Protein AF-A0A8T4JT59-F1 (afdb_monomer)

pLDDT: mean 87.3, std 12.29, range [48.34, 96.81]

Radius of gyration: 18.39 Å; Cα contacts (8 Å, |Δi|>4): 17; chains: 1; bounding box: 33×45×38 Å

Solvent-accessible surface area (backbone atoms only — not comparable to full-atom values): 4485 Å² total; per-residue (Å²): 137,82,83,70,95,74,79,69,82,73,84,84,83,88,77,60,77,90,75,58,79,89,70,89,81,55,60,79,40,86,99,77,36,54,60,97,59,92,76,88,87,85,80,62,97,82,72,45,64,68,58,53,52,52,57,60,71,67,56,132

Structure (mmCIF, N/CA/C/O backbone):
data_AF-A0A8T4JT59-F1
#
_entry.id   AF-A0A8T4JT59-F1
#
loop_
_atom_site.group_PDB
_atom_site.id
_atom_site.type_symbol
_atom_site.label_atom_id
_atom_site.label_alt_id
_atom_site.label_comp_id
_atom_site.label_asym_id
_atom_site.label_entity_id
_atom_site.label_seq_id
_atom_site.pdbx_PDB_ins_code
_atom_site.Cartn_x
_atom_site.Cartn_y
_atom_site.Cartn_z
_atom_site.occupancy
_atom_site.B_iso_or_equiv
_atom_site.auth_seq_id
_atom_site.auth_comp_id
_atom_site.auth_asym_id
_atom_site.auth_atom_id
_atom_site.pdbx_PDB_model_num
ATOM 1 N N . MET A 1 1 ? -10.789 33.531 -2.856 1.00 48.38 1 MET A N 1
ATOM 2 C CA . MET A 1 1 ? -10.604 32.494 -1.823 1.00 48.38 1 MET A CA 1
ATOM 3 C C . MET A 1 1 ? -11.972 31.858 -1.645 1.00 48.38 1 MET A C 1
ATOM 5 O O . MET A 1 1 ? -12.829 32.486 -1.050 1.00 48.38 1 MET A O 1
ATOM 9 N N . THR A 1 2 ? -12.261 30.781 -2.372 1.00 48.34 2 THR A N 1
ATOM 10 C CA . THR A 1 2 ? -13.634 30.286 -2.564 1.00 48.34 2 THR A CA 1
ATOM 11 C C . THR A 1 2 ? -14.106 29.485 -1.357 1.00 48.34 2 THR A C 1
ATOM 13 O O . THR A 1 2 ? -13.493 28.474 -1.018 1.00 48.34 2 THR A O 1
ATOM 16 N N . ASP A 1 3 ? -15.210 29.918 -0.754 1.00 57.72 3 ASP A N 1
ATOM 17 C CA . ASP A 1 3 ? -16.001 29.128 0.182 1.00 57.72 3 ASP A CA 1
ATOM 18 C C . ASP A 1 3 ? -16.561 27.901 -0.550 1.00 57.72 3 ASP A C 1
ATOM 20 O O . ASP A 1 3 ? -17.391 28.012 -1.454 1.00 57.72 3 ASP A O 1
ATOM 24 N N . TYR A 1 4 ? -16.060 26.714 -0.206 1.00 64.50 4 TYR A N 1
ATOM 25 C CA . TYR A 1 4 ? -16.571 25.458 -0.747 1.00 64.50 4 TYR A CA 1
ATOM 26 C C . TYR A 1 4 ? -17.950 25.165 -0.127 1.00 64.50 4 TYR A C 1
ATOM 28 O O . TYR A 1 4 ? -18.051 25.067 1.097 1.00 64.50 4 TYR A O 1
ATOM 36 N N . PRO A 1 5 ? -19.014 24.967 -0.926 1.00 63.03 5 PRO A N 1
ATOM 37 C CA . PRO A 1 5 ? -20.405 24.953 -0.452 1.00 63.03 5 PRO A CA 1
ATOM 38 C C . PRO A 1 5 ? -20.827 23.715 0.367 1.00 63.03 5 PRO A C 1
ATOM 40 O O . PRO A 1 5 ? -22.007 23.551 0.652 1.00 63.03 5 PRO A O 1
ATOM 43 N N . ASN A 1 6 ? -19.896 22.845 0.773 1.00 59.72 6 ASN A N 1
ATOM 44 C CA . ASN A 1 6 ? -20.195 21.532 1.360 1.00 59.72 6 ASN A CA 1
ATOM 45 C C . ASN A 1 6 ? -19.603 21.319 2.760 1.00 59.72 6 ASN A C 1
ATOM 47 O O . ASN A 1 6 ? -19.286 20.189 3.127 1.00 59.72 6 ASN A O 1
ATOM 51 N N . ASN A 1 7 ? -19.464 22.370 3.572 1.00 64.38 7 ASN A N 1
ATOM 52 C CA . ASN A 1 7 ? -19.089 22.191 4.976 1.00 64.38 7 ASN A CA 1
ATOM 53 C C . ASN A 1 7 ? -20.318 21.820 5.827 1.00 64.38 7 ASN A C 1
ATOM 55 O O . ASN A 1 7 ? -20.742 22.577 6.699 1.00 64.38 7 ASN A O 1
ATOM 59 N N . ILE A 1 8 ? -20.924 20.662 5.543 1.00 73.00 8 ILE A N 1
ATOM 60 C CA . ILE A 1 8 ? -21.860 20.033 6.481 1.00 73.00 8 ILE A CA 1
ATOM 61 C C . ILE A 1 8 ? -21.017 19.678 7.709 1.00 73.00 8 ILE A C 1
ATOM 63 O O . ILE A 1 8 ? -20.039 18.944 7.546 1.00 73.00 8 ILE A O 1
ATOM 67 N N . PR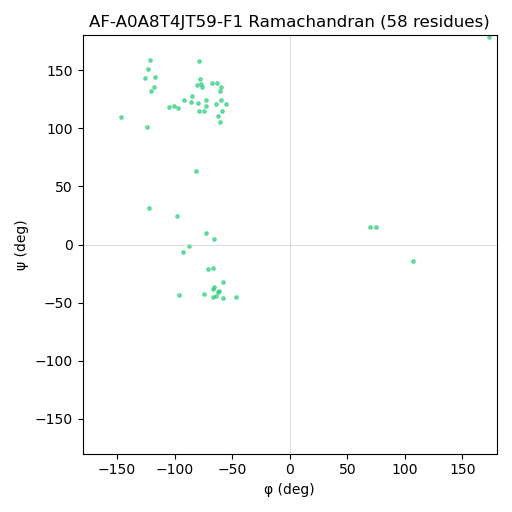O A 1 9 ? -21.333 20.183 8.915 1.00 69.56 9 PRO A N 1
ATOM 68 C CA . PRO A 1 9 ? -20.584 19.817 10.104 1.00 69.56 9 PRO A CA 1
ATOM 69 C C . PRO A 1 9 ? -20.706 18.306 10.291 1.00 69.56 9 PRO A C 1
ATOM 71 O O . PRO A 1 9 ? -21.766 17.787 10.644 1.00 69.56 9 PRO A O 1
ATOM 74 N N . ALA A 1 10 ? -19.625 17.590 9.982 1.00 76.50 10 ALA A N 1
ATOM 75 C CA . ALA A 1 10 ? -19.564 16.156 10.168 1.00 76.50 10 ALA A CA 1
ATOM 76 C C . ALA A 1 10 ? -19.778 15.876 11.658 1.00 76.50 10 ALA A C 1
ATOM 78 O O . ALA A 1 10 ? -19.079 16.423 12.513 1.00 76.50 10 ALA A O 1
ATOM 79 N N . LYS A 1 11 ? -20.777 15.049 11.976 1.00 83.00 11 LYS A N 1
ATOM 80 C CA . LYS A 1 11 ? -21.026 14.607 13.346 1.00 83.00 11 LYS A CA 1
ATOM 81 C C . LYS A 1 11 ? -19.770 13.888 13.844 1.00 83.00 11 LYS A C 1
ATOM 83 O O . LYS A 1 11 ? -19.400 12.851 13.301 1.00 83.00 11 LYS A O 1
ATOM 88 N N . LEU A 1 12 ? -19.114 14.452 14.856 1.00 85.12 12 LEU A N 1
ATOM 89 C CA . LEU A 1 12 ? -17.936 13.844 15.460 1.00 85.12 12 LEU A CA 1
ATOM 90 C C . LEU A 1 12 ? -18.376 12.658 16.322 1.00 85.12 12 LEU A C 1
ATOM 92 O O . LEU A 1 12 ? -19.061 12.836 17.329 1.00 85.12 12 LEU A O 1
ATOM 96 N N . GLU A 1 13 ? -17.982 11.452 15.930 1.00 86.19 13 GLU A N 1
ATOM 97 C CA . GLU A 1 13 ? -18.165 10.251 16.742 1.00 86.19 13 GLU A CA 1
ATOM 98 C C . GLU A 1 13 ? -16.869 9.955 17.497 1.00 86.19 13 GLU A C 1
ATOM 100 O O . GLU A 1 13 ? -15.817 9.734 16.899 1.00 86.19 13 GLU A O 1
ATOM 105 N N . ILE A 1 14 ? -16.941 9.996 18.828 1.00 90.88 14 ILE A N 1
ATOM 106 C CA . ILE A 1 14 ? -15.811 9.713 19.713 1.00 90.88 14 ILE A CA 1
ATOM 107 C C . ILE A 1 14 ? -15.965 8.283 20.223 1.00 90.88 14 ILE A C 1
ATOM 109 O O . ILE A 1 14 ? -16.941 7.964 20.898 1.00 90.88 14 ILE A O 1
ATOM 113 N N . ILE A 1 15 ? -14.982 7.438 19.923 1.00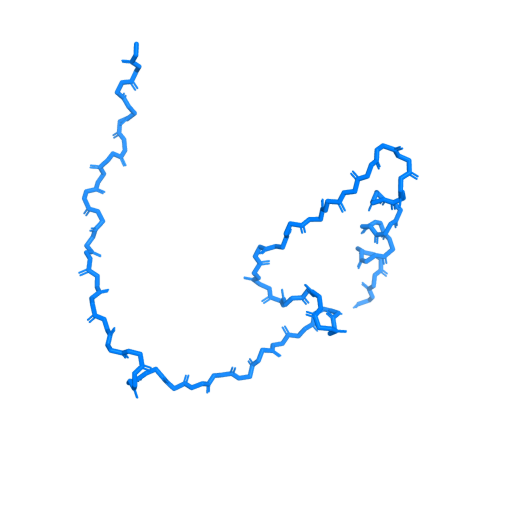 91.62 15 ILE A N 1
ATOM 114 C CA . ILE A 1 15 ? -14.893 6.056 20.404 1.00 91.62 15 ILE A CA 1
ATOM 115 C C . ILE A 1 15 ? -13.543 5.849 21.090 1.00 91.62 15 ILE A C 1
ATOM 117 O O . ILE A 1 15 ? -12.529 6.402 20.654 1.00 91.62 15 ILE A O 1
ATOM 121 N N . LYS A 1 16 ? -13.498 5.062 22.170 1.00 92.69 16 LYS A N 1
ATOM 122 C CA . LYS A 1 16 ? -12.217 4.728 22.807 1.00 92.69 16 LYS A CA 1
ATOM 123 C C . LYS A 1 16 ? -11.502 3.660 21.991 1.00 92.69 16 LYS A C 1
ATOM 125 O O . LYS A 1 16 ? -12.105 2.664 21.609 1.00 92.69 16 LYS A O 1
ATOM 130 N N . ALA A 1 17 ? -10.191 3.807 21.809 1.00 90.75 17 ALA A N 1
ATOM 131 C CA . ALA A 1 17 ? -9.384 2.808 21.106 1.00 90.75 17 ALA A CA 1
ATOM 132 C C . ALA A 1 17 ? -9.465 1.410 21.753 1.00 90.75 17 ALA A C 1
ATOM 134 O O . ALA A 1 17 ? -9.455 0.409 21.048 1.00 90.75 17 ALA A O 1
ATOM 135 N N . SER A 1 18 ? -9.618 1.342 23.082 1.00 94.62 18 SER A N 1
ATOM 136 C CA . SER A 1 18 ? -9.790 0.091 23.835 1.00 94.62 18 SER A CA 1
ATOM 137 C C . SER A 1 18 ? -11.102 -0.645 23.544 1.00 94.62 18 SER A C 1
ATOM 139 O O . SER A 1 18 ? -11.211 -1.827 23.847 1.00 94.62 18 SER A O 1
ATOM 141 N N . GLU A 1 19 ? -12.107 0.045 23.003 1.00 94.25 19 GLU A N 1
ATOM 142 C CA . GLU A 1 19 ? -13.418 -0.525 22.661 1.00 94.25 19 GLU A CA 1
ATOM 143 C C . GLU A 1 19 ? -13.456 -1.014 21.198 1.00 94.25 19 GLU A C 1
ATOM 145 O O . GLU A 1 19 ? -14.421 -1.650 20.773 1.00 94.25 19 GLU A O 1
ATOM 150 N N . ILE A 1 20 ? -12.400 -0.752 20.415 1.00 90.81 20 ILE A N 1
ATOM 151 C CA . ILE A 1 20 ? -12.290 -1.198 19.026 1.00 90.81 20 ILE A CA 1
ATOM 152 C C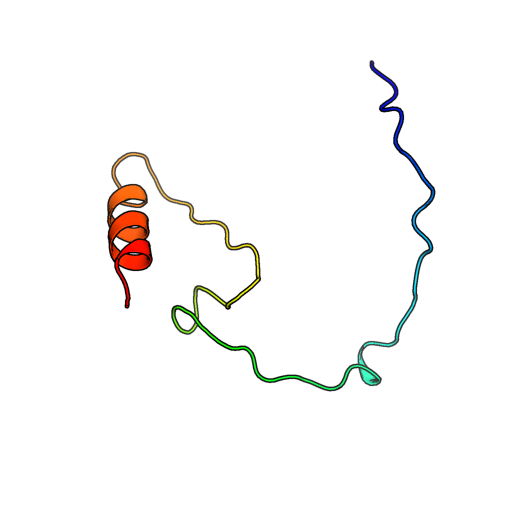 . ILE A 1 20 ? -11.892 -2.674 19.009 1.00 90.81 20 ILE A C 1
ATOM 154 O O . ILE A 1 20 ? -10.776 -3.037 19.372 1.00 90.81 20 ILE A O 1
ATOM 158 N N . ILE A 1 21 ? -12.789 -3.526 18.516 1.00 92.62 21 ILE A N 1
ATOM 159 C CA . ILE A 1 21 ? -12.501 -4.943 18.280 1.00 92.62 21 ILE A CA 1
ATOM 160 C C . ILE A 1 21 ? -11.570 -5.056 17.060 1.00 92.62 21 ILE A C 1
ATOM 162 O O . ILE A 1 21 ? -11.977 -4.646 15.963 1.00 92.62 21 ILE A O 1
ATOM 166 N N . PRO A 1 22 ? -10.347 -5.610 17.201 1.00 90.44 22 PRO A N 1
ATOM 167 C CA . PRO A 1 22 ? -9.452 -5.827 16.072 1.00 90.44 22 PRO A CA 1
ATOM 168 C C . PRO A 1 22 ? -10.107 -6.741 15.039 1.00 90.44 22 PRO A C 1
ATOM 170 O O . PRO A 1 22 ? -10.698 -7.766 15.377 1.00 90.44 22 PRO A O 1
ATOM 173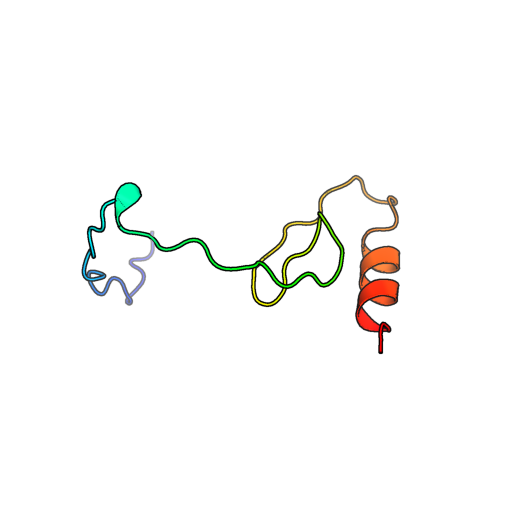 N N . LYS A 1 23 ? -9.995 -6.368 13.767 1.00 89.69 23 LYS A N 1
ATOM 174 C CA . LYS A 1 23 ? -10.480 -7.173 12.646 1.00 89.69 23 LYS A CA 1
ATOM 175 C C . LYS A 1 23 ? -9.306 -7.575 11.779 1.00 89.69 23 LYS A C 1
ATOM 177 O O . LYS A 1 23 ? -8.374 -6.792 11.593 1.00 89.69 23 LYS A O 1
ATOM 182 N N . GLU A 1 24 ? -9.379 -8.780 11.233 1.00 91.62 24 GLU A N 1
ATOM 183 C CA . GLU A 1 24 ? -8.394 -9.251 10.273 1.00 91.62 24 GLU A CA 1
ATOM 184 C C . GLU A 1 24 ? -8.384 -8.337 9.042 1.00 91.62 24 GLU A C 1
ATOM 186 O O . GLU A 1 24 ? -9.427 -7.979 8.481 1.00 91.62 24 GLU A O 1
ATOM 191 N N . VAL A 1 25 ? -7.185 -7.932 8.635 1.00 92.94 25 VAL A N 1
ATOM 192 C CA . VAL A 1 25 ? -6.991 -7.163 7.411 1.00 92.94 25 VAL A CA 1
ATOM 193 C C . VAL A 1 25 ? -6.874 -8.154 6.266 1.00 92.94 25 VAL A C 1
ATOM 195 O O . VAL A 1 25 ? -5.997 -9.010 6.276 1.00 92.94 25 VAL A O 1
ATOM 198 N N . ARG A 1 26 ? -7.740 -8.026 5.260 1.00 94.81 26 ARG A N 1
ATOM 199 C CA . ARG A 1 26 ? -7.566 -8.735 3.988 1.00 94.81 26 ARG A CA 1
ATOM 200 C C . ARG A 1 26 ? -6.563 -7.972 3.131 1.00 94.81 26 ARG A C 1
ATOM 202 O O . ARG A 1 26 ? -6.650 -6.747 3.038 1.00 94.81 26 ARG A O 1
ATOM 209 N N . TRP A 1 27 ? -5.651 -8.681 2.482 1.00 94.12 27 TRP A N 1
ATOM 210 C CA . TRP A 1 27 ? -4.540 -8.085 1.739 1.00 94.12 27 TRP A CA 1
ATOM 211 C C . TRP A 1 27 ? -4.616 -8.432 0.264 1.00 94.12 27 TRP A C 1
ATOM 213 O O . TRP A 1 27 ? -4.819 -9.593 -0.074 1.00 94.12 27 TRP A O 1
ATOM 223 N N . LEU A 1 28 ? -4.390 -7.435 -0.591 1.00 92.75 28 LEU A N 1
ATOM 224 C CA . LEU A 1 28 ? -4.014 -7.682 -1.980 1.00 92.75 28 LEU A CA 1
ATOM 225 C C . LEU A 1 28 ? -2.550 -8.134 -2.036 1.00 92.75 28 LEU A C 1
ATOM 227 O O . LEU A 1 28 ? -2.213 -9.081 -2.736 1.00 92.75 28 LEU A O 1
ATOM 231 N N . TRP A 1 29 ? -1.686 -7.474 -1.258 1.00 92.94 29 TRP A N 1
ATOM 232 C CA . TRP A 1 29 ? -0.273 -7.823 -1.134 1.00 92.94 29 TRP A CA 1
ATOM 233 C C . TRP A 1 29 ? 0.216 -7.538 0.283 1.00 92.94 29 TRP A C 1
ATOM 235 O O . TRP A 1 29 ? 0.327 -6.383 0.687 1.00 92.94 29 TRP A O 1
ATOM 245 N N . TYR A 1 30 ? 0.496 -8.583 1.057 1.00 93.50 30 TYR A N 1
ATOM 246 C CA . TYR A 1 30 ? 1.006 -8.436 2.418 1.00 93.50 30 TYR A CA 1
ATOM 247 C C . TYR A 1 30 ? 2.501 -8.056 2.419 1.00 93.50 30 TYR A C 1
ATOM 249 O O . TYR A 1 30 ? 3.263 -8.694 1.689 1.00 93.50 30 TYR A O 1
ATOM 257 N N . PRO A 1 31 ? 2.959 -7.086 3.241 1.00 93.62 31 PRO A N 1
ATOM 258 C CA . PRO A 1 31 ? 2.208 -6.201 4.147 1.00 93.62 31 PRO A CA 1
ATOM 259 C C . PRO A 1 31 ? 1.927 -4.797 3.557 1.00 93.62 31 PRO A C 1
ATOM 261 O O . PRO A 1 31 ? 1.775 -3.832 4.304 1.00 93.62 31 PRO A O 1
ATOM 264 N N . TYR A 1 32 ? 1.900 -4.645 2.230 1.00 92.88 32 TYR A N 1
ATOM 265 C CA . TYR A 1 32 ? 1.935 -3.341 1.550 1.00 92.88 32 TYR A CA 1
ATOM 266 C C . TYR A 1 32 ? 0.559 -2.781 1.156 1.00 92.88 32 TYR A C 1
ATOM 268 O O . TYR A 1 32 ? 0.308 -1.589 1.337 1.00 92.88 32 TYR A O 1
ATOM 276 N N . ILE A 1 33 ? -0.337 -3.608 0.605 1.00 95.25 33 ILE A N 1
ATOM 277 C CA . ILE A 1 33 ? -1.618 -3.158 0.033 1.00 95.25 33 ILE A CA 1
ATOM 278 C C . ILE A 1 33 ? -2.791 -3.898 0.696 1.00 95.25 33 ILE A C 1
ATOM 280 O O . ILE A 1 33 ? -3.070 -5.052 0.345 1.00 95.25 33 ILE A O 1
ATOM 284 N N . PRO A 1 34 ? -3.496 -3.260 1.648 1.00 95.56 34 PRO A N 1
ATOM 285 C CA . PRO A 1 34 ? -4.727 -3.791 2.222 1.00 95.56 34 PRO A CA 1
ATOM 286 C C . PRO A 1 34 ? -5.931 -3.579 1.291 1.00 95.56 34 PRO A C 1
ATOM 288 O O . PRO A 1 34 ? -6.079 -2.535 0.657 1.00 95.56 34 PRO A O 1
ATOM 291 N N . PHE A 1 35 ? -6.838 -4.556 1.238 1.00 92.81 35 PHE A N 1
ATOM 292 C CA . PHE A 1 35 ? -8.048 -4.470 0.418 1.00 92.81 35 PHE A CA 1
ATOM 293 C C . PHE A 1 35 ? -9.021 -3.399 0.929 1.00 92.81 35 PHE A C 1
ATOM 295 O O . PHE A 1 35 ? -9.280 -3.286 2.130 1.00 92.81 35 PHE A O 1
ATOM 302 N N . GLY A 1 36 ? -9.620 -2.652 -0.004 1.00 90.00 36 GLY A N 1
ATOM 303 C CA . GLY A 1 36 ? -10.659 -1.657 0.288 1.00 90.00 36 GLY A CA 1
ATOM 304 C C . GLY A 1 36 ? -10.156 -0.411 1.021 1.00 90.00 36 GLY A C 1
ATOM 305 O O . GLY A 1 36 ? -10.959 0.330 1.585 1.00 90.00 36 GLY A O 1
ATOM 306 N N . LYS A 1 37 ? -8.839 -0.189 1.050 1.00 91.94 37 LYS A N 1
ATOM 307 C CA . LYS A 1 37 ? -8.194 0.984 1.649 1.00 91.94 37 LYS A CA 1
ATOM 308 C C . LYS A 1 37 ? -7.379 1.727 0.593 1.00 91.94 37 LYS A C 1
ATOM 310 O O . LYS A 1 37 ? -6.999 1.156 -0.424 1.00 91.94 37 LYS A O 1
ATOM 315 N N . VAL A 1 38 ? -7.115 3.005 0.850 1.00 93.44 38 VAL A N 1
ATOM 316 C CA . VAL A 1 38 ? -6.278 3.842 -0.016 1.00 93.44 38 VAL A CA 1
ATOM 317 C C . VAL A 1 38 ? -4.810 3.633 0.353 1.00 93.44 38 VAL A C 1
ATOM 319 O O . VAL A 1 38 ? -4.443 3.782 1.518 1.00 93.44 38 VAL A O 1
ATOM 322 N N . THR A 1 39 ? -3.978 3.320 -0.643 1.00 93.94 39 THR A N 1
ATOM 323 C CA . THR A 1 39 ? -2.523 3.162 -0.501 1.00 93.94 39 THR A CA 1
ATOM 324 C C . THR A 1 39 ? -1.806 4.149 -1.418 1.00 93.94 39 THR A C 1
ATOM 326 O O . THR A 1 39 ? -2.131 4.246 -2.600 1.00 93.94 39 THR A O 1
ATOM 329 N N . LEU A 1 40 ? -0.819 4.872 -0.884 1.00 94.44 40 LEU A N 1
ATOM 330 C CA . LEU A 1 40 ? 0.030 5.781 -1.653 1.00 94.44 40 LEU A CA 1
ATOM 331 C C . LEU A 1 40 ? 1.277 5.039 -2.148 1.00 94.44 40 LEU A C 1
ATOM 333 O O . LEU A 1 40 ? 2.028 4.498 -1.341 1.00 94.44 40 LEU A O 1
ATOM 337 N N . LEU A 1 41 ? 1.515 5.047 -3.463 1.00 93.62 41 LEU A N 1
ATOM 338 C CA . LEU A 1 41 ? 2.749 4.538 -4.066 1.00 93.62 41 LEU A CA 1
ATOM 339 C C . LEU A 1 41 ? 3.645 5.706 -4.502 1.00 93.62 41 LEU A C 1
ATOM 341 O O . LEU A 1 41 ? 3.277 6.471 -5.393 1.00 93.62 41 LEU A O 1
ATOM 345 N N . GLN A 1 42 ? 4.840 5.800 -3.920 1.00 94.25 42 GLN A N 1
ATOM 346 C CA . GLN A 1 42 ? 5.819 6.855 -4.190 1.00 94.25 42 GLN A CA 1
ATOM 347 C C . GLN A 1 42 ? 7.158 6.267 -4.659 1.00 94.25 42 GLN A C 1
ATOM 349 O O . GLN A 1 42 ? 7.512 5.146 -4.315 1.00 94.25 42 GLN A O 1
ATOM 354 N N . GLY A 1 43 ? 7.880 7.031 -5.475 1.00 93.94 43 GLY A N 1
ATOM 355 C CA . GLY A 1 43 ? 9.220 6.735 -5.988 1.00 93.94 43 GLY A CA 1
ATOM 356 C C . GLY A 1 43 ? 9.616 7.793 -7.016 1.00 93.94 43 GLY A C 1
ATOM 357 O O . GLY A 1 43 ? 8.7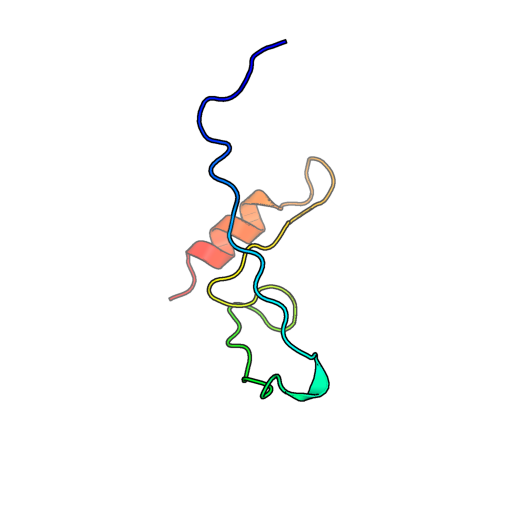67 8.613 -7.397 1.00 93.94 43 GLY A O 1
ATOM 358 N N . ASP A 1 44 ? 10.809 7.712 -7.575 1.00 96.81 44 ASP A N 1
ATOM 359 C CA . ASP A 1 44 ? 11.322 8.641 -8.580 1.00 96.81 44 ASP A CA 1
ATOM 360 C C . ASP A 1 44 ? 10.762 8.363 -9.989 1.00 96.81 44 ASP A C 1
ATOM 362 O O . ASP A 1 44 ? 10.238 7.272 -10.279 1.00 96.81 44 ASP A O 1
ATOM 366 N N . PRO A 1 45 ? 10.768 9.352 -10.901 1.00 95.88 45 PRO A N 1
ATOM 367 C CA . PRO A 1 45 ? 10.437 9.110 -12.301 1.00 95.88 45 PRO A CA 1
ATOM 368 C C . PRO A 1 45 ? 11.334 8.005 -12.879 1.00 95.88 45 PRO A C 1
ATOM 370 O O . PRO A 1 45 ? 12.550 8.135 -12.898 1.00 95.88 45 PRO A O 1
ATOM 373 N N . GLY A 1 46 ? 10.729 6.916 -13.359 1.00 94.00 46 GLY A N 1
ATOM 374 C CA . GLY A 1 46 ? 11.464 5.759 -13.890 1.00 94.00 46 GLY A CA 1
ATOM 375 C C . GLY A 1 46 ? 11.466 4.511 -12.999 1.00 94.00 46 GLY A C 1
ATOM 376 O O . GLY A 1 46 ? 11.677 3.425 -13.531 1.00 94.00 46 GLY A O 1
ATOM 377 N N . ASP A 1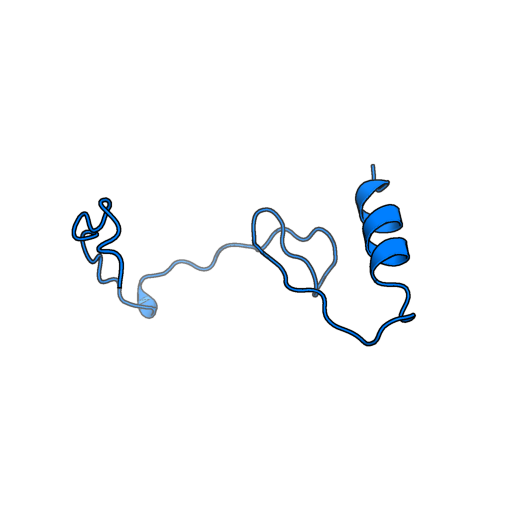 47 ? 11.076 4.605 -11.722 1.00 94.69 47 ASP A N 1
ATOM 378 C CA . ASP A 1 47 ? 11.072 3.479 -10.754 1.00 94.69 47 ASP A CA 1
ATOM 379 C C . ASP A 1 47 ? 10.083 2.340 -11.063 1.00 94.69 47 ASP A C 1
ATOM 381 O O . ASP A 1 47 ? 9.881 1.419 -10.276 1.00 94.69 47 ASP A O 1
ATOM 385 N N . GLY A 1 48 ? 9.386 2.403 -12.196 1.00 94.25 48 GLY A N 1
ATOM 386 C CA . GLY A 1 48 ? 8.483 1.332 -12.604 1.00 94.25 48 GLY A CA 1
ATOM 387 C C . GLY A 1 48 ? 7.167 1.277 -11.825 1.00 94.25 48 GLY A C 1
ATOM 388 O O . GLY A 1 48 ? 6.442 0.299 -11.974 1.00 94.25 48 GLY A O 1
ATOM 389 N N . LYS A 1 49 ? 6.792 2.328 -11.078 1.00 95.00 49 LYS A N 1
ATOM 390 C CA . LYS A 1 49 ? 5.491 2.426 -10.378 1.00 95.00 49 LYS A CA 1
ATOM 391 C C . LYS A 1 49 ? 4.299 2.039 -11.262 1.00 95.00 49 LYS A C 1
ATOM 393 O O . LYS A 1 49 ? 3.452 1.257 -10.851 1.00 95.00 49 LYS A O 1
ATOM 398 N N . GLY A 1 50 ? 4.264 2.540 -12.501 1.00 94.94 50 GLY A N 1
ATOM 399 C CA . GLY A 1 50 ? 3.213 2.201 -13.467 1.00 94.94 50 GLY A CA 1
ATOM 400 C C . GLY A 1 50 ? 3.230 0.729 -13.896 1.00 94.94 50 GLY A C 1
ATOM 401 O O . GLY A 1 50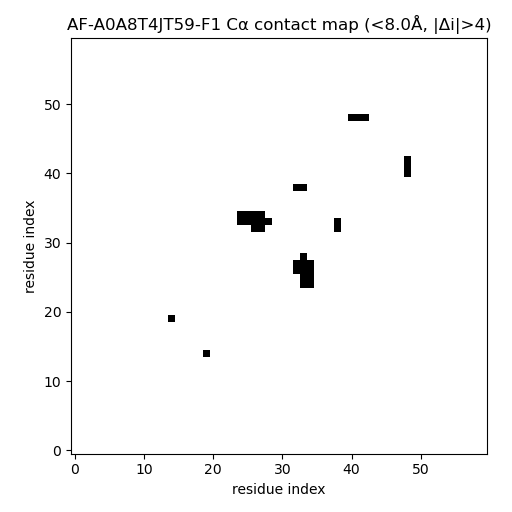 ? 2.173 0.124 -14.029 1.00 94.94 50 GLY A O 1
ATOM 402 N N . LYS A 1 51 ? 4.421 0.127 -14.042 1.00 95.50 51 LYS A N 1
ATOM 403 C CA . LYS A 1 51 ? 4.564 -1.306 -14.353 1.00 95.50 51 LYS A CA 1
ATOM 404 C C . LYS A 1 51 ? 4.064 -2.167 -13.194 1.00 95.50 51 LYS A C 1
ATOM 406 O O . LYS A 1 51 ? 3.301 -3.093 -13.428 1.00 95.50 51 LYS A O 1
ATOM 411 N N . LEU A 1 52 ? 4.437 -1.824 -11.958 1.00 94.12 52 LEU A N 1
ATOM 412 C CA . LEU A 1 52 ? 3.949 -2.503 -10.756 1.00 94.12 52 LEU A CA 1
ATOM 413 C C . LEU A 1 52 ? 2.419 -2.440 -10.664 1.00 94.12 52 LEU A C 1
ATOM 415 O O . LEU A 1 52 ? 1.780 -3.461 -10.431 1.00 94.12 52 LEU A O 1
ATOM 419 N N . MET A 1 53 ? 1.834 -1.260 -10.889 1.00 93.25 53 MET A N 1
ATOM 420 C CA . MET A 1 53 ? 0.380 -1.079 -10.860 1.00 93.25 53 MET A CA 1
ATOM 421 C C . MET A 1 53 ? -0.333 -1.902 -11.935 1.00 93.25 53 MET A C 1
ATOM 423 O O . MET A 1 53 ? -1.356 -2.517 -11.644 1.00 93.25 53 MET A O 1
ATOM 427 N N . LEU A 1 54 ? 0.223 -1.975 -13.148 1.00 95.06 54 LEU A N 1
ATOM 428 C CA . LEU A 1 54 ? -0.334 -2.812 -14.210 1.00 95.06 54 LEU A CA 1
ATOM 429 C C . LEU A 1 54 ? -0.277 -4.304 -13.849 1.00 95.06 54 LEU A C 1
ATOM 431 O O . LEU A 1 54 ? -1.270 -5.005 -14.022 1.00 95.06 54 LEU A O 1
ATOM 435 N N . SER A 1 55 ? 0.846 -4.779 -13.306 1.00 94.06 55 SER A N 1
ATOM 436 C CA . SER A 1 55 ? 0.979 -6.170 -12.856 1.00 94.06 55 SER A CA 1
ATOM 437 C C . SER A 1 55 ? -0.005 -6.516 -11.737 1.00 94.06 55 SER A C 1
ATOM 439 O O . SER A 1 55 ? -0.580 -7.599 -11.753 1.00 94.06 55 SER A O 1
ATOM 441 N N . LEU A 1 56 ? -0.229 -5.600 -10.788 1.00 92.81 56 LEU A N 1
ATOM 442 C CA . LEU A 1 56 ? -1.205 -5.782 -9.708 1.00 92.81 56 LEU A CA 1
ATOM 443 C C . LEU A 1 56 ? -2.650 -5.809 -10.229 1.00 92.81 56 LEU A C 1
ATOM 445 O O . LEU A 1 56 ? -3.454 -6.590 -9.733 1.00 92.81 56 LEU A O 1
ATOM 449 N N . ALA A 1 57 ? -2.981 -4.987 -11.228 1.00 91.12 57 ALA A N 1
ATOM 450 C CA . ALA A 1 57 ? -4.312 -4.950 -11.841 1.00 91.12 57 ALA A CA 1
ATOM 451 C C . ALA A 1 57 ? -4.631 -6.190 -12.696 1.00 91.12 57 ALA A C 1
ATOM 453 O O . ALA A 1 57 ? -5.799 -6.469 -12.948 1.00 91.12 57 ALA A O 1
ATOM 454 N N . ALA A 1 58 ? -3.606 -6.915 -13.146 1.00 94.69 58 ALA A N 1
ATOM 455 C CA . ALA 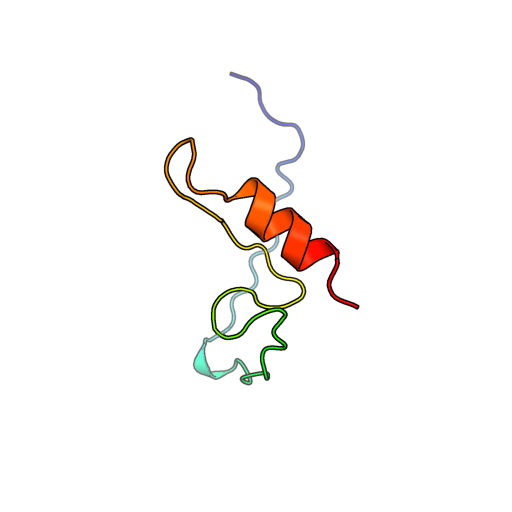A 1 58 ? -3.750 -8.161 -13.895 1.00 94.69 58 ALA A CA 1
ATOM 456 C C . ALA A 1 58 ? -3.848 -9.407 -12.996 1.00 94.69 58 ALA A C 1
ATOM 458 O O . ALA A 1 58 ? -3.958 -10.518 -13.518 1.00 94.69 58 ALA A O 1
ATOM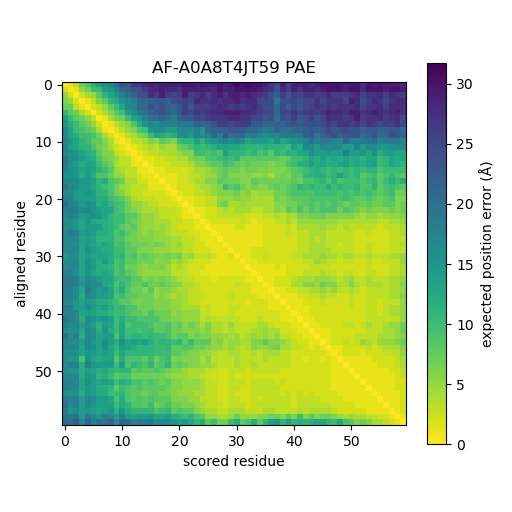 459 N N . LEU A 1 59 ? -3.768 -9.248 -11.668 1.00 85.81 59 LEU A N 1
ATOM 460 C CA . LEU A 1 59 ? -3.979 -10.357 -10.742 1.00 85.81 59 LEU A CA 1
ATOM 461 C C . LEU A 1 59 ? -5.427 -10.878 -10.864 1.00 85.81 59 LEU A C 1
ATOM 463 O O . LEU A 1 59 ? -6.338 -10.064 -11.030 1.00 85.81 59 LEU A O 1
ATOM 467 N N . PRO A 1 60 ? -5.623 -12.210 -10.828 1.00 69.94 60 PRO A N 1
ATOM 468 C CA . PRO A 1 60 ? -6.927 -12.847 -11.015 1.00 69.94 60 PRO A CA 1
ATOM 469 C C . PRO A 1 60 ? -7.915 -12.579 -9.873 1.00 69.94 60 PRO A C 1
ATOM 471 O O . PRO A 1 60 ? -7.466 -12.344 -8.726 1.00 69.94 60 PRO A O 1
#

Foldseek 3Di:
DDDDPPPPPPPDDDDDPVPDDDDDFDALDPPQGTPPDDHDDDDDVPPCPVVVVVVSVPDD

Sequence (60 aa):
MTDYPNNIPAKLEIIKASEIIPKEVRWLWYPYIPFGKVTLLQGDPGDGKGKLMLSLAALP

Mean predicted aligned error: 8.96 Å

Secondary structure (DSSP, 8-state):
----TT----------GGG----PPPEEETTTEETTS-------TTS-HHHHHHHHHT--